Protein AF-A0A7C4AME1-F1 (afdb_monomer)

pLDDT: mean 91.24, std 6.3, range [70.88, 98.5]

Mean predicted aligned error: 5.04 Å

Secondary structure (DSSP, 8-state):
-EE-----TT-TTSSS-TTTT-S-HHHHHHHHHHHHHHHHHHHH--PPPPGGGG--S-HHHHHHHTT--HHHHHHHSPPEEE-TTT-----HHHHT-TT--EEESSSEEE-TT-----HHHHH-TT--EEE--HHHHHHHHHHHHHH------EE--

Solvent-accessible surface area (backbone atoms only — not comparable to full-atom values): 9706 Å² total; per-residue (Å²): 92,72,46,76,49,39,57,38,90,74,28,83,86,48,95,80,32,57,37,67,82,34,66,39,76,67,50,51,54,52,48,53,53,49,51,54,53,51,55,54,44,69,74,71,67,70,84,78,77,63,67,71,84,70,60,83,62,59,66,74,58,48,62,55,58,72,69,64,46,74,70,62,46,58,76,73,48,65,62,76,48,74,41,73,92,48,50,83,64,80,51,62,47,36,77,67,36,92,61,65,22,43,47,74,76,80,54,84,43,81,44,88,60,55,82,80,77,56,57,45,43,74,65,33,90,60,58,21,34,44,61,65,46,66,68,57,44,54,52,50,54,54,48,46,72,72,66,64,76,73,87,57,78,45,79,51,131

Structure (mmCIF, N/CA/C/O backbone):
data_AF-A0A7C4AME1-F1
#
_entry.id   AF-A0A7C4AME1-F1
#
loop_
_atom_site.group_PDB
_atom_site.id
_atom_site.type_symbol
_atom_site.label_atom_id
_atom_site.label_alt_id
_atom_site.label_comp_id
_atom_site.label_asym_id
_atom_site.label_entity_id
_atom_site.label_seq_id
_atom_site.pdbx_PDB_ins_code
_atom_site.Cartn_x
_atom_site.Cartn_y
_atom_site.Cartn_z
_atom_site.occupancy
_atom_site.B_iso_or_equiv
_atom_site.auth_seq_id
_atom_site.auth_comp_id
_atom_site.auth_asym_id
_atom_site.auth_atom_id
_atom_site.pdbx_PDB_model_num
ATOM 1 N N . ALA A 1 1 ? -13.906 -2.203 18.133 1.00 76.88 1 ALA A N 1
ATOM 2 C CA . ALA A 1 1 ? -13.071 -1.682 17.027 1.00 76.88 1 ALA A CA 1
ATOM 3 C C . ALA A 1 1 ? -11.990 -0.755 17.580 1.00 76.88 1 ALA A C 1
ATOM 5 O O . ALA A 1 1 ? -12.107 -0.328 18.723 1.00 76.88 1 ALA A O 1
ATOM 6 N N . ALA A 1 2 ? -10.956 -0.438 16.804 1.00 83.69 2 ALA A N 1
ATOM 7 C CA . ALA A 1 2 ? -9.958 0.568 17.165 1.00 83.69 2 ALA A CA 1
ATOM 8 C C . ALA A 1 2 ? -9.506 1.330 15.912 1.00 83.69 2 ALA A C 1
ATOM 10 O O . ALA A 1 2 ? -9.454 0.737 14.837 1.00 83.69 2 ALA A O 1
ATOM 11 N N . ALA A 1 3 ? -9.174 2.611 16.058 1.00 84.50 3 ALA A N 1
ATOM 12 C CA . ALA A 1 3 ? -8.511 3.417 15.038 1.00 84.50 3 ALA A CA 1
ATOM 13 C C . ALA A 1 3 ? -7.083 3.707 15.507 1.00 84.50 3 ALA A C 1
ATOM 15 O O . ALA A 1 3 ? -6.905 4.370 16.529 1.00 84.50 3 ALA A O 1
ATOM 16 N N . LEU A 1 4 ? -6.094 3.171 14.784 1.00 86.44 4 LEU A N 1
ATOM 17 C CA . LEU A 1 4 ? -4.666 3.306 15.076 1.00 86.44 4 LEU A CA 1
ATOM 18 C C . LEU A 1 4 ? -4.012 4.194 14.005 1.00 86.44 4 LEU A C 1
ATOM 20 O O . LEU A 1 4 ? -4.048 3.822 12.830 1.00 86.44 4 LEU A O 1
ATOM 24 N N . PRO A 1 5 ? -3.425 5.344 14.374 1.00 88.00 5 PRO A N 1
ATOM 25 C CA . PRO A 1 5 ? -2.683 6.168 13.430 1.00 88.00 5 PRO A CA 1
ATOM 26 C C . PRO A 1 5 ? -1.403 5.460 12.971 1.00 88.00 5 PRO A C 1
ATOM 28 O O . PRO A 1 5 ? -0.682 4.857 13.765 1.00 88.00 5 PRO A O 1
ATOM 31 N N . ALA A 1 6 ? -1.128 5.551 11.674 1.00 91.50 6 ALA A N 1
ATOM 32 C CA . ALA A 1 6 ? 0.056 5.001 11.027 1.00 91.50 6 ALA A CA 1
ATOM 33 C C . ALA A 1 6 ? 0.368 5.794 9.754 1.00 91.50 6 ALA A C 1
ATOM 35 O O . ALA A 1 6 ? -0.488 6.535 9.258 1.00 91.50 6 ALA A O 1
ATOM 36 N N . VAL A 1 7 ? 1.568 5.595 9.202 1.00 93.44 7 VAL A N 1
ATOM 37 C CA . VAL A 1 7 ? 1.956 6.168 7.908 1.00 93.44 7 VAL A CA 1
ATOM 38 C C . VAL A 1 7 ? 0.922 5.826 6.832 1.00 93.44 7 VAL A C 1
ATOM 40 O O . VAL A 1 7 ? 0.648 4.653 6.561 1.00 93.44 7 VAL A O 1
ATOM 43 N N . HIS A 1 8 ? 0.360 6.855 6.194 1.00 93.00 8 HIS A N 1
ATOM 44 C CA . HIS A 1 8 ? -0.664 6.678 5.169 1.00 93.00 8 HIS A CA 1
ATOM 45 C C . HIS A 1 8 ? -0.143 5.812 4.009 1.00 93.00 8 HIS A C 1
ATOM 47 O O . HIS A 1 8 ? 0.937 6.040 3.457 1.00 93.00 8 HIS A O 1
ATOM 53 N N . SER A 1 9 ? -0.945 4.832 3.585 1.00 91.25 9 SER A N 1
ATOM 54 C CA . SER A 1 9 ? -0.544 3.793 2.625 1.00 91.25 9 SER A CA 1
ATOM 55 C C . SER A 1 9 ? -0.193 4.304 1.225 1.00 91.25 9 SER A C 1
ATOM 57 O O . SER A 1 9 ? 0.369 3.543 0.446 1.00 91.25 9 SER A O 1
ATOM 59 N N . LEU A 1 10 ? -0.480 5.569 0.913 1.00 93.81 10 LEU A N 1
ATOM 60 C CA . LEU A 1 10 ? -0.138 6.246 -0.349 1.00 93.81 10 LEU A CA 1
ATOM 61 C C . LEU A 1 10 ? 0.899 7.370 -0.203 1.00 93.81 10 LEU A C 1
ATOM 63 O O . LEU A 1 10 ? 1.211 8.019 -1.189 1.00 93.81 10 LEU A O 1
ATOM 67 N N . LEU A 1 11 ? 1.422 7.606 1.005 1.00 95.00 11 LEU A N 1
ATOM 68 C CA . LEU A 1 11 ? 2.384 8.683 1.274 1.00 95.00 11 LEU A CA 1
ATOM 69 C C . LEU A 1 11 ? 3.752 8.168 1.725 1.00 95.00 11 LEU A C 1
ATOM 71 O O . LEU A 1 11 ? 4.584 8.953 2.136 1.00 95.00 11 LEU A O 1
ATOM 75 N N . TRP A 1 12 ? 4.027 6.866 1.653 1.00 92.81 12 TRP A N 1
ATOM 76 C CA . TRP A 1 12 ? 5.276 6.298 2.185 1.00 92.81 12 TRP A CA 1
ATOM 77 C C . TRP A 1 12 ? 6.560 6.791 1.495 1.00 92.81 12 TRP A C 1
ATOM 79 O O . TRP A 1 12 ? 7.643 6.514 1.997 1.00 92.81 12 TRP A O 1
ATOM 89 N N . GLN A 1 13 ? 6.442 7.450 0.339 1.00 92.50 13 GLN A N 1
ATOM 90 C CA . GLN A 1 13 ? 7.552 8.082 -0.387 1.00 92.50 13 GLN A CA 1
ATOM 91 C C . GLN A 1 13 ? 7.584 9.607 -0.209 1.00 92.50 13 GLN A C 1
ATOM 93 O O . GLN A 1 13 ? 8.496 10.249 -0.719 1.00 92.50 13 GLN A O 1
ATOM 98 N N . ALA A 1 14 ? 6.589 10.187 0.467 1.00 95.12 14 ALA A N 1
ATOM 99 C CA . ALA A 1 14 ? 6.534 11.618 0.723 1.00 95.12 14 ALA A CA 1
ATOM 100 C C . ALA A 1 14 ? 7.577 12.004 1.779 1.00 95.12 14 ALA A C 1
ATOM 102 O O . ALA A 1 14 ? 7.824 11.242 2.711 1.00 95.12 14 ALA A O 1
ATOM 103 N N . GLU A 1 15 ? 8.129 13.212 1.667 1.00 94.44 15 GLU A N 1
ATOM 104 C CA . GLU A 1 15 ? 9.08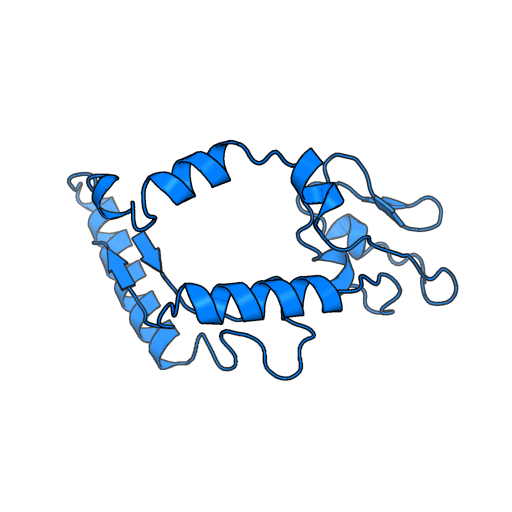5 13.763 2.640 1.00 94.44 15 GLU A CA 1
ATOM 105 C C . GLU A 1 15 ? 8.465 13.904 4.041 1.00 94.44 15 GLU A C 1
ATOM 107 O O . GLU A 1 15 ? 9.101 13.592 5.041 1.00 94.44 15 GLU A O 1
ATOM 112 N N . HIS A 1 16 ? 7.193 14.314 4.100 1.00 94.06 16 HIS A N 1
ATOM 113 C CA . HIS A 1 16 ? 6.420 14.465 5.336 1.00 94.06 16 HIS A CA 1
ATOM 114 C C . HIS A 1 16 ? 5.091 13.709 5.224 1.00 94.06 16 HIS A C 1
ATOM 116 O O . HIS A 1 16 ? 4.064 14.306 4.851 1.00 94.06 16 HIS A O 1
ATOM 122 N N . PRO A 1 17 ? 5.091 12.386 5.462 1.00 95.00 17 PRO A N 1
ATOM 123 C CA . PRO A 1 17 ? 3.897 11.570 5.348 1.00 95.00 17 PRO A CA 1
ATOM 124 C C . PRO A 1 17 ? 2.944 11.775 6.528 1.00 95.00 17 PRO A C 1
ATOM 126 O O . PRO A 1 17 ? 3.348 11.976 7.671 1.00 95.00 17 PRO A O 1
ATOM 129 N N . PHE A 1 18 ? 1.640 11.641 6.285 1.00 93.94 18 PHE A N 1
ATOM 130 C CA . PHE A 1 18 ? 0.678 11.592 7.389 1.00 93.94 18 PHE A CA 1
ATOM 131 C C . PHE A 1 18 ? 0.918 10.361 8.250 1.00 93.94 18 PHE A C 1
ATOM 133 O O . PHE A 1 18 ? 1.038 9.264 7.709 1.00 93.94 18 PHE A O 1
ATOM 140 N N . GLY A 1 19 ? 0.937 10.552 9.569 1.00 91.69 19 GLY A N 1
ATOM 141 C CA . GLY A 1 19 ? 1.238 9.490 10.526 1.00 91.69 19 GLY A CA 1
ATOM 142 C C . GLY A 1 19 ? 2.732 9.199 10.683 1.00 91.69 19 GLY A C 1
ATOM 143 O O . GLY A 1 19 ? 3.070 8.152 11.225 1.00 91.69 19 GLY A O 1
ATOM 144 N N . GLU A 1 20 ? 3.621 10.086 10.221 1.00 93.31 20 GLU A N 1
ATOM 145 C CA . GLU A 1 20 ? 5.058 9.998 10.497 1.00 93.31 20 GLU A CA 1
ATOM 146 C C . GLU A 1 20 ? 5.336 9.822 11.999 1.00 93.31 20 GLU A C 1
ATOM 148 O O . GLU A 1 20 ? 4.705 10.456 12.846 1.00 93.31 20 GLU A O 1
ATOM 153 N N . GLY A 1 21 ? 6.251 8.907 12.330 1.00 92.06 21 GLY A N 1
ATOM 154 C CA . GLY A 1 21 ? 6.581 8.555 13.713 1.00 92.06 21 GLY A CA 1
ATOM 155 C C . GLY A 1 21 ? 5.514 7.732 14.446 1.00 92.06 21 GLY A C 1
ATOM 156 O O . GLY A 1 21 ? 5.726 7.392 15.606 1.00 92.06 21 GLY A O 1
ATOM 157 N N . ARG A 1 22 ? 4.390 7.390 13.797 1.00 92.31 22 ARG A N 1
ATOM 158 C CA . ARG A 1 22 ? 3.296 6.591 14.368 1.00 92.31 22 ARG A CA 1
ATOM 159 C C . ARG A 1 22 ? 3.140 5.256 13.603 1.00 92.31 22 ARG A C 1
ATOM 161 O O . ARG A 1 22 ? 3.303 5.232 12.380 1.00 92.31 22 ARG A O 1
ATOM 168 N N . PRO A 1 23 ? 2.779 4.144 14.266 1.00 93.00 23 PRO A N 1
ATOM 169 C CA . PRO A 1 23 ? 2.565 4.035 15.705 1.00 93.00 23 PRO A CA 1
ATOM 170 C C . PRO A 1 23 ? 3.881 4.156 16.488 1.00 93.00 23 PRO A C 1
ATOM 172 O O . PRO A 1 23 ? 4.892 3.567 16.106 1.00 93.00 23 PRO A O 1
ATOM 175 N N . ASP A 1 24 ? 3.855 4.912 17.583 1.00 92.62 24 ASP A N 1
ATOM 176 C CA . ASP A 1 24 ? 4.969 5.024 18.525 1.00 92.62 24 ASP A CA 1
ATOM 177 C C . ASP A 1 24 ? 4.858 3.982 19.660 1.00 92.62 24 ASP A C 1
ATOM 179 O O . ASP A 1 24 ? 3.958 3.136 19.693 1.00 92.62 24 ASP A O 1
ATOM 183 N N . SER A 1 25 ? 5.788 4.010 20.618 1.00 94.06 25 SER A N 1
ATOM 184 C CA . SER A 1 25 ? 5.778 3.075 21.751 1.00 94.06 25 SER A CA 1
ATOM 185 C C . SER A 1 25 ? 4.529 3.202 22.633 1.00 94.06 25 SER A C 1
ATOM 187 O O . SER A 1 25 ? 4.047 2.197 23.161 1.00 94.06 25 SER A O 1
ATOM 189 N N . ASN A 1 26 ? 3.976 4.408 22.770 1.00 92.25 26 ASN A N 1
ATOM 190 C CA . ASN A 1 26 ? 2.759 4.657 23.530 1.00 92.25 26 ASN A CA 1
ATOM 191 C C . ASN A 1 26 ? 1.524 4.129 22.785 1.00 92.25 26 ASN A C 1
ATOM 193 O O . ASN A 1 26 ? 0.640 3.534 23.406 1.00 92.25 26 ASN A O 1
ATOM 197 N N . ASP A 1 27 ? 1.480 4.264 21.459 1.00 92.69 27 ASP A N 1
ATOM 198 C CA . ASP A 1 27 ? 0.405 3.692 20.654 1.00 92.69 27 ASP A CA 1
ATOM 199 C C . ASP A 1 27 ? 0.352 2.176 20.765 1.00 92.69 27 ASP A C 1
ATOM 201 O O . ASP A 1 27 ? -0.715 1.590 20.968 1.00 92.69 27 ASP A O 1
ATOM 205 N N . LEU A 1 28 ? 1.520 1.541 20.659 1.00 92.88 28 LEU A N 1
ATOM 206 C CA . LEU A 1 28 ? 1.649 0.095 20.756 1.00 92.88 28 LEU A CA 1
ATOM 207 C C . LEU A 1 28 ? 1.230 -0.406 22.144 1.00 92.88 28 LEU A C 1
ATOM 209 O O . LEU A 1 28 ? 0.501 -1.394 22.231 1.00 92.88 28 LEU A O 1
ATOM 213 N N . ALA A 1 29 ? 1.609 0.291 23.219 1.00 93.38 29 ALA A N 1
ATOM 214 C CA . ALA A 1 29 ? 1.204 -0.062 24.582 1.00 93.38 29 ALA A CA 1
ATOM 215 C C . ALA A 1 29 ? -0.323 0.029 24.782 1.00 93.38 29 ALA A C 1
ATOM 217 O O . ALA A 1 29 ? -0.956 -0.877 25.345 1.00 93.38 29 AL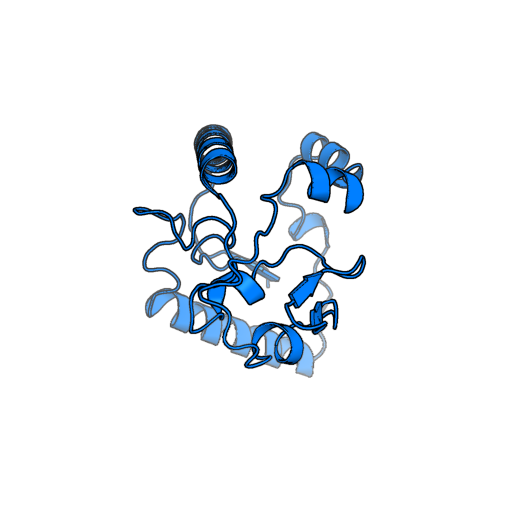A A O 1
ATOM 218 N N . GLN A 1 30 ? -0.948 1.096 24.276 1.00 92.25 30 GLN A N 1
ATOM 219 C CA . GLN A 1 30 ? -2.404 1.248 24.322 1.00 92.25 30 GLN A CA 1
ATOM 220 C C . GLN A 1 30 ? -3.112 0.183 23.475 1.00 92.25 30 GLN A C 1
ATOM 222 O O . GLN A 1 30 ? -4.104 -0.407 23.913 1.00 92.25 30 GLN A O 1
ATOM 227 N N . PHE A 1 31 ? -2.579 -0.124 22.292 1.00 93.00 31 PHE A N 1
ATOM 228 C CA . PHE A 1 31 ? -3.131 -1.147 21.412 1.00 93.00 31 PHE A CA 1
ATOM 229 C C . PHE A 1 31 ? -3.036 -2.554 22.019 1.00 93.00 31 PHE A C 1
ATOM 231 O O . PHE A 1 31 ? -4.013 -3.302 21.983 1.00 93.00 31 PHE A O 1
ATOM 238 N N . GLN A 1 32 ? -1.921 -2.901 22.669 1.00 93.25 32 GLN A N 1
ATOM 239 C CA . GLN A 1 32 ? -1.774 -4.160 23.415 1.00 93.25 32 GLN A CA 1
ATOM 240 C C . GLN A 1 32 ? -2.800 -4.283 24.549 1.00 93.25 32 GLN A C 1
ATOM 242 O O . GLN A 1 32 ? -3.414 -5.341 24.736 1.00 93.25 32 GLN A O 1
ATOM 247 N N . THR A 1 33 ? -3.042 -3.187 25.273 1.00 92.62 33 THR A N 1
ATOM 248 C CA . THR A 1 33 ? -4.079 -3.134 26.312 1.00 92.62 33 THR A CA 1
ATOM 249 C C . THR A 1 33 ? -5.465 -3.385 25.716 1.00 92.62 33 THR A C 1
ATOM 251 O O . THR A 1 33 ? -6.248 -4.170 26.260 1.00 92.62 33 THR A O 1
ATOM 254 N N . PHE A 1 34 ? -5.771 -2.757 24.578 1.00 91.94 34 PHE A N 1
ATOM 255 C CA . PHE A 1 34 ? -7.026 -2.967 23.860 1.00 91.94 34 PHE A CA 1
ATOM 256 C C . PHE A 1 34 ? -7.191 -4.420 23.390 1.00 91.94 34 PHE A C 1
ATOM 258 O O . PHE A 1 34 ? -8.232 -5.017 23.663 1.00 91.94 34 PHE A O 1
ATOM 265 N N . ILE A 1 35 ? -6.172 -5.013 22.755 1.00 92.56 35 ILE A N 1
ATOM 266 C CA . ILE A 1 35 ? -6.196 -6.413 22.297 1.00 92.56 35 ILE A CA 1
ATOM 267 C C . ILE A 1 35 ? -6.472 -7.356 23.468 1.00 92.56 35 ILE A C 1
ATOM 269 O O . ILE A 1 35 ? -7.327 -8.233 23.360 1.00 92.56 35 ILE A O 1
ATOM 273 N N . THR A 1 36 ? -5.797 -7.157 24.602 1.00 93.00 36 THR A N 1
ATOM 274 C CA . THR A 1 36 ? -5.983 -7.994 25.796 1.00 93.00 36 THR A CA 1
ATOM 275 C C . THR A 1 36 ? -7.424 -7.926 26.302 1.00 93.00 36 THR A C 1
ATOM 277 O O . THR A 1 36 ? -8.041 -8.957 26.578 1.00 93.00 36 THR A O 1
ATOM 280 N N . LYS A 1 37 ? -8.006 -6.720 26.366 1.00 89.81 37 LYS A N 1
ATOM 281 C CA . LYS A 1 37 ? -9.415 -6.535 26.741 1.00 89.81 37 LYS A CA 1
ATOM 282 C C . LYS A 1 37 ? -10.356 -7.202 25.738 1.00 89.81 37 LYS A C 1
ATOM 284 O O . LYS A 1 37 ? -11.252 -7.934 26.153 1.00 89.81 37 LYS A O 1
ATOM 289 N N . ALA A 1 38 ? -10.147 -6.986 24.441 1.00 89.31 38 ALA A N 1
ATOM 290 C CA . ALA A 1 38 ? -10.965 -7.575 23.385 1.00 89.31 38 ALA A CA 1
ATOM 291 C C . ALA A 1 38 ? -10.926 -9.113 23.424 1.00 89.31 38 ALA A C 1
ATOM 293 O O . ALA A 1 38 ? -11.977 -9.748 23.395 1.00 89.31 38 ALA A O 1
ATOM 294 N N . ALA A 1 39 ? -9.743 -9.713 23.585 1.00 90.19 39 ALA A N 1
ATOM 295 C CA . ALA A 1 39 ? -9.570 -11.162 23.680 1.00 90.19 39 ALA A CA 1
ATOM 296 C C . ALA A 1 39 ? -10.275 -11.760 24.908 1.00 90.19 39 ALA A C 1
ATOM 298 O O . ALA A 1 39 ? -10.923 -12.801 24.801 1.00 90.19 39 ALA A O 1
ATOM 299 N N . THR A 1 40 ? -10.195 -11.095 26.065 1.00 90.06 40 THR A N 1
ATOM 300 C CA . THR A 1 40 ? -10.950 -11.499 27.260 1.00 90.06 40 THR A CA 1
ATOM 301 C C . THR A 1 40 ? -12.450 -11.426 27.004 1.00 90.06 40 THR A C 1
ATOM 303 O O . THR A 1 40 ? -13.163 -12.379 27.317 1.00 90.06 40 THR A O 1
ATOM 306 N N . LYS A 1 41 ? -12.929 -10.350 26.361 1.00 87.12 41 LYS A N 1
ATOM 307 C CA . LYS A 1 41 ? -14.350 -10.219 26.030 1.00 87.12 41 LYS A CA 1
ATOM 308 C C . LYS A 1 41 ? -14.839 -11.326 25.092 1.00 87.12 41 LYS A C 1
ATOM 310 O O . LYS A 1 41 ? -15.883 -11.931 25.321 1.00 87.12 41 LYS A O 1
ATOM 315 N N . MET A 1 42 ? -14.066 -11.650 24.062 1.00 86.44 42 MET A N 1
ATOM 316 C CA . MET A 1 42 ? -14.431 -12.716 23.127 1.00 86.44 42 MET A CA 1
ATOM 317 C C . MET A 1 42 ? -14.604 -14.081 23.812 1.00 86.44 42 MET A C 1
ATOM 319 O O . MET A 1 42 ? -15.420 -14.876 23.361 1.00 86.44 42 MET A O 1
ATOM 323 N N . LYS A 1 43 ? -1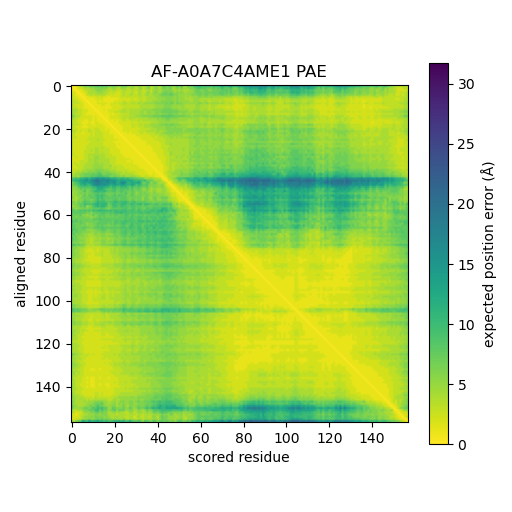3.884 -14.347 24.911 1.00 89.38 43 LYS A N 1
ATOM 324 C CA . LYS A 1 43 ? -13.961 -15.624 25.640 1.00 89.38 43 LYS A CA 1
ATOM 325 C C . LYS A 1 43 ? -15.179 -15.752 26.554 1.00 89.38 43 LYS A C 1
ATOM 327 O O . LYS A 1 43 ? -15.663 -16.863 26.730 1.00 89.38 43 LYS A O 1
ATOM 332 N N . SER A 1 44 ? -15.658 -14.664 27.156 1.00 86.00 44 SER A N 1
ATOM 333 C CA . SER A 1 44 ? -16.734 -14.730 28.161 1.00 86.00 44 SER A CA 1
ATOM 334 C C . SER A 1 44 ? -18.134 -14.411 27.633 1.00 86.00 44 SER A C 1
ATOM 336 O O . SER A 1 44 ? -19.074 -14.397 28.419 1.00 86.00 44 SER A O 1
ATOM 338 N N . GLY A 1 45 ? -18.287 -14.217 26.317 1.00 78.56 45 GLY A N 1
ATOM 339 C CA . GLY A 1 45 ? -19.571 -13.899 25.691 1.00 78.56 45 GLY A CA 1
ATOM 340 C C . GLY A 1 45 ? -20.001 -12.462 25.992 1.00 78.56 45 GLY A C 1
ATOM 341 O O . GLY A 1 45 ? -20.192 -12.074 27.139 1.00 78.56 45 GLY A O 1
ATOM 342 N N . HIS A 1 46 ? -20.130 -11.641 24.955 1.00 78.19 46 HIS A N 1
ATOM 343 C CA . HIS A 1 46 ? -20.455 -10.222 25.094 1.00 78.19 46 HIS A CA 1
ATOM 344 C C . HIS A 1 46 ? -21.510 -9.801 24.084 1.00 78.19 46 HIS A C 1
ATOM 346 O O . HIS A 1 46 ? -21.605 -10.372 22.997 1.00 78.19 46 HIS A O 1
ATOM 352 N N . ALA A 1 47 ? -22.275 -8.768 24.441 1.00 80.31 47 ALA A N 1
ATOM 353 C CA . ALA A 1 47 ? -23.158 -8.102 23.498 1.00 80.31 47 ALA A CA 1
ATOM 354 C C . ALA A 1 47 ? -22.342 -7.538 22.325 1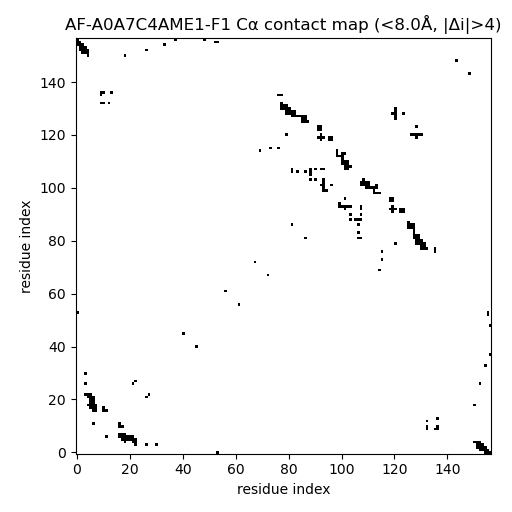.00 80.31 47 ALA A C 1
ATOM 356 O O . ALA A 1 47 ? -21.263 -6.970 22.519 1.00 80.31 47 ALA A O 1
ATOM 357 N N . ALA A 1 48 ? -22.859 -7.711 21.110 1.00 80.88 48 ALA A N 1
ATOM 358 C CA . ALA A 1 48 ? -22.283 -7.097 19.925 1.00 80.88 48 ALA A CA 1
ATOM 359 C C . ALA A 1 48 ? -22.335 -5.564 20.040 1.00 80.88 48 ALA A C 1
ATOM 361 O O . ALA A 1 48 ? -23.267 -5.007 20.621 1.00 80.88 48 ALA A O 1
ATOM 362 N N . LEU A 1 49 ? -21.341 -4.885 19.463 1.00 80.31 49 LEU A N 1
ATOM 363 C CA . LEU A 1 49 ? -21.391 -3.433 19.297 1.00 80.31 49 LEU A CA 1
ATOM 364 C C . LEU A 1 49 ? -22.492 -3.078 18.292 1.00 80.31 49 LEU A C 1
ATOM 366 O O . LEU A 1 49 ? -22.593 -3.715 17.242 1.00 80.31 49 LEU A O 1
ATOM 370 N N . ASP A 1 50 ? -23.271 -2.035 18.584 1.00 85.06 50 ASP A N 1
ATOM 371 C CA . ASP A 1 50 ? -24.112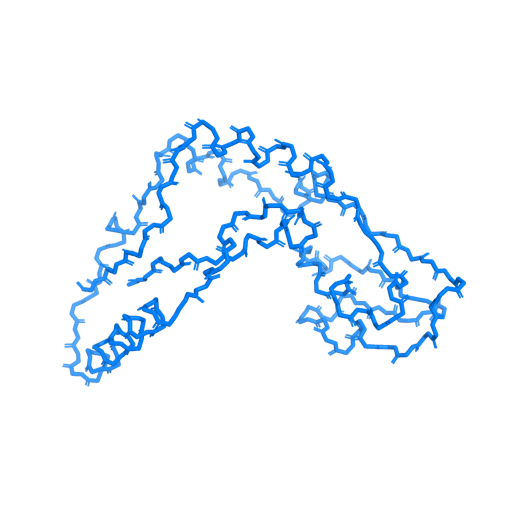 -1.409 17.562 1.00 85.06 50 ASP A CA 1
ATOM 372 C C . ASP A 1 50 ? -23.197 -0.862 16.458 1.00 85.06 50 ASP A C 1
ATOM 374 O O . ASP A 1 50 ? -22.296 -0.063 16.724 1.00 85.06 50 ASP A O 1
ATOM 378 N N . LEU A 1 51 ? -23.414 -1.293 15.213 1.00 83.38 51 LEU A N 1
ATOM 379 C CA . LEU A 1 51 ? -22.608 -0.864 14.069 1.00 83.38 51 LEU A CA 1
ATOM 380 C C . LEU A 1 51 ? -22.676 0.650 13.844 1.00 83.38 51 LEU A C 1
ATOM 382 O O . LEU A 1 51 ? -21.720 1.217 13.322 1.00 83.38 51 LEU A O 1
ATOM 386 N N . LYS A 1 52 ? -23.736 1.326 14.306 1.00 83.38 52 LYS A N 1
ATOM 387 C CA . LYS A 1 52 ? -23.816 2.795 14.285 1.00 83.38 52 LYS A CA 1
ATOM 388 C C . LYS A 1 52 ? -22.710 3.456 15.103 1.00 83.38 52 LYS A C 1
ATOM 390 O O . LYS A 1 52 ? -22.278 4.548 14.760 1.00 83.38 52 LYS A O 1
ATOM 395 N N . ALA A 1 53 ? -22.204 2.795 16.147 1.00 80.56 53 ALA A N 1
ATOM 396 C CA . ALA A 1 53 ? -21.072 3.298 16.926 1.00 80.56 53 ALA A CA 1
ATOM 397 C C . ALA A 1 53 ? -19.754 3.303 16.128 1.00 80.56 53 ALA A C 1
ATOM 399 O O . ALA A 1 53 ? -18.788 3.940 16.543 1.00 80.56 53 ALA A O 1
ATOM 400 N N . LEU A 1 54 ? -19.706 2.582 15.001 1.00 81.19 54 LEU A N 1
ATOM 401 C CA . LEU A 1 54 ? -18.570 2.534 14.082 1.00 81.19 54 LEU A CA 1
ATOM 402 C C . LEU A 1 54 ? -18.779 3.418 12.845 1.00 81.19 54 LEU A C 1
ATOM 404 O O . LEU A 1 54 ? -17.851 3.565 12.052 1.00 81.19 54 LEU A O 1
ATOM 408 N N . ASP A 1 55 ? -19.965 4.007 12.678 1.00 79.19 55 ASP A N 1
ATOM 409 C CA . ASP A 1 55 ? -20.289 4.880 11.553 1.00 79.19 55 ASP A CA 1
ATOM 410 C C . ASP A 1 55 ? -19.815 6.311 11.834 1.00 79.19 55 ASP A C 1
ATOM 412 O O . ASP A 1 55 ? -20.560 7.187 12.268 1.00 79.19 55 ASP A O 1
ATOM 416 N N . TYR A 1 56 ? -18.514 6.533 11.654 1.00 75.44 56 TYR A N 1
ATOM 417 C CA . TYR A 1 56 ? -17.889 7.839 11.868 1.00 75.44 56 TYR A CA 1
ATOM 418 C C . TYR A 1 56 ? -18.005 8.768 10.649 1.00 75.44 56 TYR A C 1
ATOM 420 O O . TYR A 1 56 ? -17.613 9.934 10.729 1.00 75.44 56 TYR A O 1
ATOM 428 N N . GLN A 1 57 ? -18.494 8.268 9.508 1.00 77.44 57 GLN A N 1
ATOM 429 C CA . GLN A 1 57 ? -18.523 9.018 8.259 1.00 77.44 57 GLN A CA 1
ATOM 430 C C . GLN A 1 57 ? -19.884 9.713 8.069 1.00 77.44 57 GLN A C 1
ATOM 432 O O . GLN A 1 57 ? -20.923 9.063 8.127 1.00 77.44 57 GLN A O 1
ATOM 437 N N . PRO A 1 58 ? -19.924 11.023 7.759 1.00 82.25 58 PRO A N 1
ATOM 438 C CA . PRO A 1 58 ? -21.166 11.695 7.385 1.00 82.25 58 PRO A CA 1
ATOM 439 C C . PRO A 1 58 ? -21.910 10.968 6.251 1.00 82.25 58 PRO A C 1
ATOM 441 O O . PRO A 1 58 ? -21.311 10.644 5.223 1.00 82.25 58 PRO A O 1
ATOM 444 N N . GLN A 1 59 ? -23.229 10.778 6.392 1.00 82.25 59 GLN A N 1
ATOM 445 C CA . GLN A 1 59 ? -24.050 9.959 5.480 1.00 82.25 59 GLN A CA 1
ATOM 446 C C . GLN A 1 59 ? -23.898 10.339 3.994 1.00 82.25 59 GLN A C 1
ATOM 448 O O . GLN A 1 59 ? -23.851 9.465 3.129 1.00 82.25 59 GLN A O 1
ATOM 453 N N . HIS A 1 60 ? -23.770 11.633 3.685 1.00 82.56 60 HIS A N 1
ATOM 454 C CA . HIS A 1 60 ? -23.583 12.111 2.309 1.00 82.56 60 HIS A CA 1
ATOM 455 C C . HIS A 1 60 ? -22.238 11.665 1.697 1.00 82.56 60 HIS A C 1
ATOM 457 O O . HIS A 1 60 ? -22.160 11.357 0.505 1.00 82.56 60 HIS A O 1
ATOM 463 N N . LEU A 1 61 ? -21.178 11.570 2.508 1.00 82.12 61 LEU A N 1
ATOM 464 C CA . LEU A 1 61 ? -19.883 11.041 2.073 1.00 82.12 61 LEU A CA 1
ATOM 465 C C . LEU A 1 61 ? -19.948 9.522 1.925 1.00 82.12 61 LEU A C 1
ATOM 467 O O . LEU A 1 61 ? -19.441 8.996 0.937 1.00 82.12 61 LEU A O 1
ATOM 471 N N . ALA A 1 62 ? -20.631 8.832 2.843 1.00 83.31 62 ALA A N 1
ATOM 472 C CA . ALA A 1 62 ? -20.814 7.383 2.775 1.00 83.31 62 ALA A CA 1
ATOM 473 C C . ALA A 1 62 ? -21.524 6.961 1.476 1.00 83.31 62 ALA A C 1
ATOM 475 O O . ALA A 1 62 ? -21.039 6.091 0.756 1.00 83.31 62 ALA A O 1
ATOM 476 N N . GLN A 1 63 ? -22.613 7.643 1.103 1.00 86.19 63 GLN A N 1
ATOM 477 C CA . GLN A 1 63 ? -23.333 7.402 -0.157 1.00 86.19 63 GLN A CA 1
ATOM 478 C C . GLN A 1 63 ? -22.473 7.655 -1.402 1.00 86.19 63 GLN A C 1
ATOM 480 O O . GLN A 1 63 ? -22.650 6.994 -2.426 1.00 86.19 63 GLN A O 1
ATOM 485 N N . THR A 1 64 ? -21.551 8.617 -1.332 1.00 85.25 64 THR A N 1
ATOM 486 C CA . THR A 1 64 ? -20.616 8.902 -2.427 1.00 85.25 64 THR A CA 1
ATOM 487 C C . THR A 1 64 ? -19.588 7.780 -2.555 1.00 85.25 64 THR A C 1
ATOM 489 O O . THR A 1 64 ? -19.377 7.262 -3.649 1.00 85.25 64 THR A O 1
ATOM 492 N N . MET A 1 65 ? -19.005 7.346 -1.434 1.00 84.62 65 MET A N 1
ATOM 493 C CA . MET A 1 65 ? -18.017 6.265 -1.404 1.00 84.62 65 MET A CA 1
ATOM 494 C C . MET A 1 65 ? -18.609 4.917 -1.834 1.00 84.62 65 MET A C 1
ATOM 496 O O . MET A 1 65 ? -17.939 4.163 -2.531 1.00 84.62 65 MET A O 1
ATOM 500 N N . GLN A 1 66 ? -19.872 4.636 -1.500 1.00 86.88 66 GLN A N 1
ATOM 501 C CA . GLN A 1 66 ? -20.572 3.406 -1.902 1.00 86.88 66 GLN A CA 1
ATOM 502 C C . GLN A 1 66 ? -20.725 3.245 -3.423 1.00 86.88 66 GLN A C 1
ATOM 504 O O . GLN A 1 66 ? -20.937 2.133 -3.899 1.00 86.88 66 GLN A O 1
ATOM 509 N N . LYS A 1 67 ? -20.618 4.333 -4.196 1.00 88.12 67 LYS A N 1
ATOM 510 C CA . LYS A 1 67 ? -20.707 4.303 -5.664 1.00 88.12 67 LYS A CA 1
ATOM 511 C C . LYS A 1 67 ? -19.362 4.044 -6.346 1.00 88.12 67 LYS A C 1
ATOM 513 O O . LYS A 1 67 ? -19.332 3.849 -7.559 1.00 88.12 67 LYS A O 1
ATOM 518 N N . LEU A 1 68 ? -18.252 4.074 -5.606 1.00 87.44 68 LEU A N 1
ATOM 519 C CA . LEU A 1 68 ? -16.923 3.863 -6.172 1.00 87.44 68 LEU A CA 1
ATOM 520 C C . LEU A 1 68 ? -16.672 2.376 -6.425 1.00 87.44 68 LEU A C 1
ATOM 522 O O . LEU A 1 68 ? -16.784 1.545 -5.527 1.00 87.44 68 LEU A O 1
ATOM 526 N N . THR A 1 69 ? -16.278 2.053 -7.654 1.00 88.88 69 THR A N 1
ATOM 527 C CA . THR A 1 69 ? -15.868 0.704 -8.057 1.00 88.88 69 THR A CA 1
ATOM 528 C C . THR A 1 69 ? -14.347 0.610 -8.148 1.00 88.88 69 THR A C 1
ATOM 530 O O . THR A 1 69 ? -13.658 1.619 -8.316 1.00 88.88 69 THR A O 1
ATOM 533 N N . LEU A 1 70 ? -13.802 -0.609 -8.090 1.00 82.12 70 LEU A N 1
ATOM 534 C CA . LEU A 1 70 ? -12.367 -0.822 -8.311 1.00 82.12 70 LEU A CA 1
ATOM 535 C C . LEU A 1 70 ? -11.912 -0.327 -9.692 1.00 82.12 70 LEU A C 1
ATOM 537 O O . LEU A 1 70 ? -10.803 0.186 -9.809 1.00 82.12 70 LEU A O 1
ATOM 541 N N . ASP A 1 71 ? -12.766 -0.418 -10.712 1.00 87.12 71 ASP A N 1
ATOM 542 C CA . ASP A 1 71 ? -12.457 0.088 -12.053 1.00 87.12 71 ASP A CA 1
ATOM 543 C C . ASP A 1 71 ? -12.386 1.614 -12.097 1.00 87.12 71 ASP A C 1
ATOM 545 O O . ASP A 1 71 ? -11.447 2.164 -12.670 1.00 87.12 71 ASP A O 1
ATOM 549 N N . ALA A 1 72 ? -13.305 2.310 -11.420 1.00 87.69 72 ALA A N 1
ATOM 550 C CA . ALA A 1 72 ? -13.216 3.761 -11.277 1.00 87.69 72 ALA A CA 1
ATOM 551 C C . ALA A 1 72 ? -11.930 4.162 -10.535 1.00 87.69 72 ALA A C 1
ATOM 553 O O . ALA A 1 72 ? -11.220 5.077 -10.947 1.00 87.69 72 ALA A O 1
ATOM 554 N N . VAL A 1 73 ? -11.586 3.435 -9.467 1.00 86.12 73 VAL A N 1
ATOM 555 C CA . VAL A 1 73 ? -10.376 3.680 -8.669 1.00 86.12 73 VAL A CA 1
ATOM 556 C C . VAL A 1 73 ? -9.091 3.417 -9.460 1.00 86.12 73 VAL A C 1
ATOM 558 O O . VAL A 1 73 ? -8.134 4.173 -9.310 1.00 86.12 73 VAL A O 1
ATOM 561 N N . ARG A 1 74 ? -9.064 2.423 -10.358 1.00 88.56 74 ARG A N 1
ATOM 562 C CA . ARG A 1 74 ? -7.926 2.174 -11.266 1.00 88.56 74 ARG A CA 1
ATOM 563 C C . ARG A 1 74 ? -7.593 3.363 -12.159 1.00 88.56 74 ARG A C 1
ATOM 565 O O . ARG A 1 74 ? -6.421 3.554 -12.463 1.00 88.56 74 ARG A O 1
ATOM 572 N N . GLY A 1 75 ? -8.593 4.150 -12.556 1.00 87.62 75 GLY A N 1
ATOM 573 C CA . GLY A 1 75 ? -8.383 5.381 -13.320 1.00 87.62 75 GLY A CA 1
ATOM 574 C C . GLY A 1 75 ? -7.859 6.553 -12.483 1.00 87.62 75 GLY A C 1
ATOM 575 O O . GLY A 1 75 ? -7.294 7.485 -13.041 1.00 87.62 75 GLY A O 1
ATOM 576 N N . MET A 1 76 ? -8.033 6.512 -11.158 1.00 89.19 76 MET A N 1
ATOM 577 C CA . MET A 1 76 ? -7.639 7.592 -10.241 1.00 89.19 76 MET A CA 1
ATOM 578 C C . MET A 1 76 ? -6.292 7.350 -9.551 1.00 89.19 76 MET A C 1
ATOM 580 O O . MET A 1 76 ? -5.640 8.300 -9.126 1.00 89.19 76 MET A O 1
ATOM 584 N N . LEU A 1 77 ? -5.906 6.087 -9.356 1.00 92.56 77 LEU A N 1
ATOM 585 C CA . LEU A 1 77 ? -4.684 5.732 -8.640 1.00 92.56 77 LEU A CA 1
ATOM 586 C C . LEU A 1 77 ? -3.466 5.641 -9.582 1.00 92.56 77 LEU A C 1
ATOM 588 O O . LEU A 1 77 ? -3.621 5.310 -10.760 1.00 92.56 77 LEU A O 1
ATOM 592 N N . PRO A 1 78 ? -2.242 5.870 -9.066 1.00 94.31 78 PRO A N 1
ATOM 593 C CA . PRO A 1 78 ? -1.016 5.844 -9.862 1.00 94.31 78 PRO A CA 1
ATOM 594 C C . PRO A 1 78 ? -0.819 4.569 -10.688 1.00 94.31 78 PRO A C 1
ATOM 596 O O . PRO A 1 78 ? -0.904 3.445 -10.179 1.00 94.31 78 PRO A O 1
ATOM 599 N N . GLN A 1 79 ? -0.492 4.727 -11.967 1.00 93.69 79 GLN A N 1
ATOM 600 C CA . GLN A 1 79 ? -0.126 3.592 -12.809 1.00 93.69 79 GLN A CA 1
ATOM 601 C C . GLN A 1 79 ? 1.258 3.068 -12.427 1.00 93.69 79 GLN 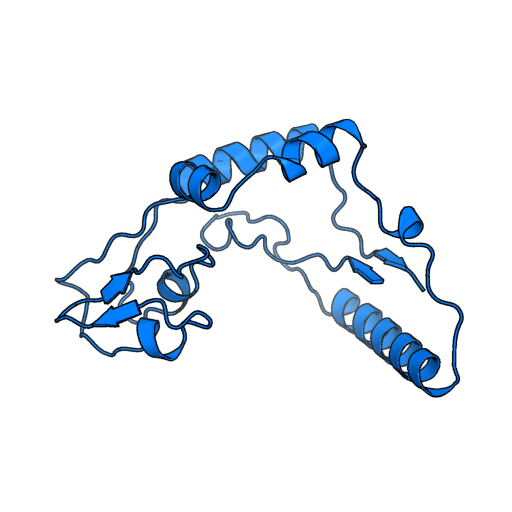A C 1
ATOM 603 O O . GLN A 1 79 ? 2.145 3.831 -12.049 1.00 93.69 79 GLN A O 1
ATOM 608 N N . LYS A 1 80 ? 1.429 1.745 -12.513 1.00 95.56 80 LYS A N 1
ATOM 609 C CA . LYS A 1 80 ? 2.726 1.103 -12.278 1.00 95.56 80 LYS A CA 1
ATOM 610 C C . LYS A 1 80 ? 3.491 1.014 -13.589 1.00 95.56 80 LYS A C 1
ATOM 612 O O . LYS A 1 80 ? 2.916 0.586 -14.587 1.00 95.56 80 LYS A O 1
ATOM 617 N N . ALA A 1 81 ? 4.775 1.334 -13.556 1.00 97.00 81 ALA A N 1
ATOM 618 C CA . ALA A 1 81 ? 5.707 1.112 -14.653 1.00 97.00 81 ALA A CA 1
ATOM 619 C C . ALA A 1 81 ? 6.797 0.125 -14.221 1.00 97.00 81 ALA A C 1
ATOM 621 O O . ALA A 1 81 ? 7.119 0.029 -13.036 1.00 97.00 81 ALA A O 1
ATOM 622 N N . VAL A 1 82 ? 7.338 -0.624 -15.182 1.00 98.25 82 VAL A N 1
ATOM 623 C CA . VAL A 1 82 ? 8.477 -1.522 -14.970 1.00 98.25 82 VAL A CA 1
ATOM 624 C C . VAL A 1 82 ? 9.653 -1.011 -15.787 1.00 98.25 82 VAL A C 1
ATOM 626 O O . VAL A 1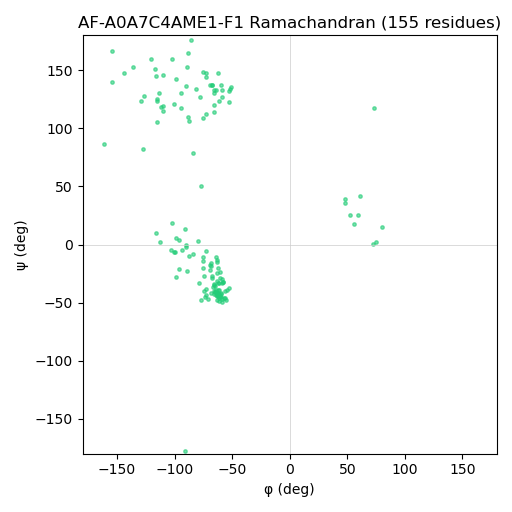 82 ? 9.544 -0.889 -17.006 1.00 98.25 82 VAL A O 1
ATOM 629 N N . ASP A 1 83 ? 10.773 -0.753 -15.124 1.00 98.12 83 ASP A N 1
ATOM 630 C CA . ASP A 1 83 ? 12.052 -0.495 -15.769 1.00 98.12 83 ASP A CA 1
ATOM 631 C C . ASP A 1 83 ? 12.785 -1.822 -16.008 1.00 98.12 83 ASP A C 1
ATOM 633 O O . ASP A 1 83 ? 13.300 -2.465 -15.087 1.00 98.12 83 ASP A O 1
ATOM 637 N N . ALA A 1 84 ? 12.812 -2.250 -17.269 1.00 97.25 84 ALA A N 1
ATOM 638 C CA . ALA A 1 84 ? 13.471 -3.481 -17.689 1.00 97.25 84 ALA A CA 1
ATOM 639 C C . ALA A 1 84 ? 14.992 -3.463 -17.457 1.00 97.25 84 ALA A C 1
ATOM 641 O O . ALA 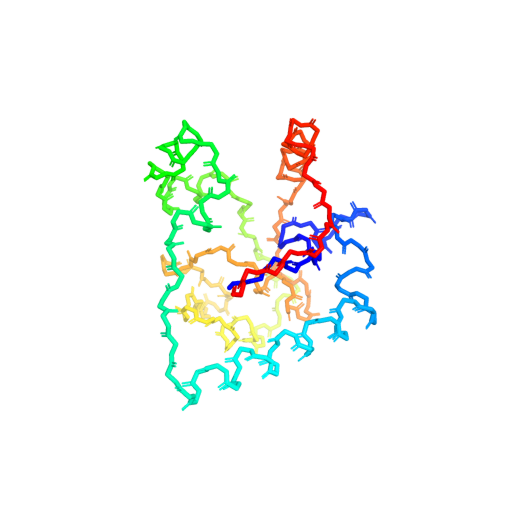A 1 84 ? 15.582 -4.530 -17.310 1.00 97.25 84 ALA A O 1
ATOM 642 N N . SER A 1 85 ? 15.624 -2.285 -17.406 1.00 97.94 85 SER A N 1
ATOM 643 C CA . SER A 1 85 ? 17.071 -2.166 -17.192 1.00 97.94 85 SER A CA 1
ATOM 644 C C . SER A 1 85 ? 17.482 -2.453 -15.746 1.00 97.94 85 SER A C 1
ATOM 646 O O . SER A 1 85 ? 18.584 -2.938 -15.507 1.00 97.94 85 SER A O 1
ATOM 648 N N . HIS A 1 86 ? 16.576 -2.220 -14.792 1.00 98.19 86 HIS A N 1
ATOM 649 C CA . HIS A 1 86 ? 16.781 -2.534 -13.378 1.00 98.19 86 HIS A CA 1
ATOM 650 C C . HIS A 1 86 ? 16.185 -3.893 -12.984 1.00 98.19 86 HIS A C 1
ATOM 652 O O . HIS A 1 86 ? 16.569 -4.479 -11.977 1.00 98.19 86 HIS A O 1
ATOM 658 N N . CYS A 1 87 ? 15.227 -4.434 -13.740 1.00 98.31 87 CYS A N 1
ATOM 659 C CA . CYS A 1 87 ? 14.551 -5.665 -13.341 1.00 98.31 87 CYS A CA 1
ATOM 660 C C . CYS A 1 87 ? 15.421 -6.917 -13.555 1.00 98.31 87 CYS A C 1
ATOM 662 O O . CYS A 1 87 ? 15.566 -7.416 -14.669 1.00 98.31 87 CYS A O 1
ATOM 664 N N . THR A 1 88 ? 15.881 -7.516 -12.456 1.00 98.06 88 THR A N 1
ATOM 665 C CA . THR A 1 88 ? 16.641 -8.782 -12.447 1.00 98.06 88 THR A CA 1
ATOM 666 C C . THR A 1 88 ? 15.775 -10.040 -12.577 1.00 98.06 88 THR A C 1
ATOM 668 O O . THR A 1 88 ? 16.289 -11.153 -12.505 1.00 98.06 88 THR A O 1
ATOM 671 N N . GLN A 1 89 ? 14.455 -9.893 -12.746 1.00 98.06 89 GLN A N 1
ATOM 672 C CA . GLN A 1 89 ? 13.490 -11.004 -12.832 1.00 98.06 89 GLN A CA 1
ATOM 673 C C . GLN A 1 89 ? 13.467 -11.908 -11.580 1.00 98.06 89 GLN A C 1
ATOM 675 O O . GLN A 1 89 ? 13.027 -13.052 -11.635 1.00 98.06 89 GLN A O 1
ATOM 680 N N . CYS A 1 90 ? 13.863 -11.380 -10.415 1.00 98.06 90 CYS A N 1
ATOM 681 C CA . CYS A 1 90 ? 13.952 -12.127 -9.153 1.00 98.06 90 CYS A CA 1
ATOM 682 C C . CYS A 1 90 ? 12.615 -12.683 -8.619 1.00 98.06 90 CYS A C 1
ATOM 684 O O . CYS A 1 90 ? 12.599 -13.510 -7.712 1.00 98.06 90 CYS A O 1
ATOM 686 N N . GLY A 1 91 ? 11.478 -12.204 -9.133 1.00 97.94 91 GLY A N 1
ATOM 687 C CA . GLY A 1 91 ? 10.147 -12.725 -8.807 1.00 97.94 91 GLY A CA 1
ATOM 688 C C . GLY A 1 91 ? 9.577 -12.350 -7.434 1.00 97.94 91 GLY A C 1
ATOM 689 O O . GLY A 1 91 ? 8.442 -12.724 -7.144 1.00 97.94 91 GLY A O 1
ATOM 690 N N . VAL A 1 92 ? 10.279 -11.546 -6.622 1.00 98.50 92 VAL A N 1
ATOM 691 C CA . VAL A 1 92 ? 9.804 -11.093 -5.293 1.00 98.50 92 VAL A CA 1
ATOM 692 C C . VAL A 1 92 ? 8.433 -10.410 -5.369 1.00 98.50 92 VAL A C 1
ATOM 694 O O . VAL A 1 92 ? 7.570 -10.625 -4.518 1.00 98.50 92 VAL A O 1
ATOM 697 N N . CYS A 1 93 ? 8.190 -9.603 -6.406 1.00 98.50 93 CYS A N 1
ATOM 698 C CA . CYS A 1 93 ? 6.895 -8.947 -6.592 1.00 98.50 93 CYS A CA 1
ATOM 699 C C . CYS A 1 93 ? 5.748 -9.952 -6.787 1.00 98.50 93 CYS A C 1
ATOM 701 O O . CYS A 1 93 ? 4.666 -9.743 -6.241 1.00 98.50 93 CYS A O 1
ATOM 703 N N . ALA A 1 94 ? 5.983 -11.045 -7.517 1.00 98.31 94 ALA A N 1
ATOM 704 C CA . ALA A 1 94 ? 4.981 -12.071 -7.770 1.00 98.31 94 ALA A CA 1
ATOM 705 C C . ALA A 1 94 ? 4.725 -12.933 -6.528 1.00 98.31 94 ALA A C 1
ATOM 707 O O . ALA A 1 94 ? 3.568 -13.131 -6.163 1.00 98.31 94 ALA A O 1
ATOM 708 N N . SER A 1 95 ? 5.781 -13.369 -5.830 1.00 98.12 95 SER A N 1
ATOM 709 C CA . SER A 1 95 ? 5.658 -14.233 -4.646 1.00 98.12 95 SER A CA 1
ATOM 710 C C . SER A 1 95 ? 5.005 -13.545 -3.444 1.00 98.12 95 SER A C 1
ATOM 712 O O . SER A 1 95 ? 4.352 -14.201 -2.638 1.00 98.12 95 SER A O 1
ATOM 714 N N . THR A 1 96 ? 5.148 -12.223 -3.328 1.00 97.75 96 THR A N 1
ATOM 715 C CA . THR A 1 96 ? 4.576 -11.435 -2.223 1.00 97.75 96 THR A CA 1
ATOM 716 C C . THR A 1 96 ? 3.201 -10.848 -2.536 1.00 97.75 96 THR A C 1
ATOM 718 O O . THR A 1 96 ? 2.591 -10.233 -1.662 1.00 97.75 96 THR A O 1
ATOM 721 N N . CYS A 1 97 ? 2.692 -11.002 -3.764 1.00 98.19 97 CYS A N 1
ATOM 722 C CA . CYS A 1 97 ? 1.400 -10.446 -4.148 1.00 98.19 97 CYS A CA 1
ATOM 723 C C . CYS A 1 97 ? 0.254 -11.245 -3.501 1.00 98.19 97 CYS A C 1
ATOM 725 O O . CYS A 1 97 ? -0.015 -12.367 -3.932 1.00 98.19 97 CYS A O 1
ATOM 727 N N . PRO A 1 98 ? -0.511 -10.672 -2.551 1.00 97.50 98 PRO A N 1
ATOM 728 C CA . PRO A 1 98 ? -1.570 -11.416 -1.863 1.00 97.50 98 PRO A CA 1
ATOM 729 C C . PRO A 1 98 ? -2.752 -11.773 -2.777 1.00 97.50 98 PRO A C 1
ATOM 731 O O . PRO A 1 98 ? -3.532 -12.661 -2.456 1.00 97.50 98 PRO A O 1
ATOM 734 N N . ALA A 1 99 ? -2.890 -11.090 -3.917 1.00 97.44 99 ALA A N 1
ATOM 735 C CA . ALA A 1 99 ? -3.920 -11.371 -4.915 1.00 97.44 99 ALA A CA 1
ATOM 736 C C . ALA A 1 99 ? -3.436 -12.273 -6.062 1.00 97.44 99 ALA A C 1
ATOM 738 O O . ALA A 1 99 ? -4.178 -12.443 -7.027 1.00 97.44 99 ALA A O 1
ATOM 739 N N . ALA A 1 100 ? -2.193 -12.776 -6.009 1.00 98.00 100 ALA A N 1
ATOM 740 C CA . ALA A 1 100 ? -1.566 -13.525 -7.104 1.00 98.00 100 ALA A CA 1
ATOM 741 C C . ALA A 1 100 ? -1.722 -12.825 -8.475 1.00 98.00 100 ALA A C 1
ATOM 743 O O . ALA A 1 100 ? -1.921 -13.452 -9.511 1.00 98.00 100 ALA A O 1
ATOM 744 N N . ALA A 1 101 ? -1.667 -11.490 -8.476 1.00 97.75 101 ALA A N 1
ATOM 745 C CA . ALA A 1 101 ? -2.030 -10.662 -9.623 1.00 97.75 101 ALA A CA 1
ATOM 746 C C . ALA A 1 101 ? -0.845 -10.342 -10.547 1.00 97.75 101 ALA A C 1
ATOM 748 O O . ALA A 1 101 ? -0.943 -9.417 -11.349 1.00 97.75 101 ALA A O 1
ATOM 749 N N . ILE A 1 102 ? 0.293 -11.024 -10.402 1.00 98.44 102 ILE A N 1
ATOM 750 C CA . ILE A 1 102 ? 1.520 -10.718 -11.143 1.00 98.44 102 ILE A CA 1
ATOM 751 C C . ILE A 1 102 ? 2.045 -11.998 -11.783 1.00 98.44 102 ILE A C 1
ATOM 753 O O . ILE A 1 102 ? 2.309 -12.974 -11.088 1.00 98.44 102 ILE A O 1
ATOM 757 N N . THR A 1 103 ? 2.207 -11.974 -13.104 1.00 97.94 103 THR A N 1
ATOM 758 C CA . THR A 1 103 ? 2.857 -13.037 -13.889 1.00 97.94 103 THR A CA 1
ATOM 759 C C . THR A 1 103 ? 4.196 -12.524 -14.417 1.00 97.94 103 THR A C 1
ATOM 761 O O . THR A 1 103 ? 4.307 -11.342 -14.724 1.00 97.94 103 THR A O 1
ATOM 764 N N . LEU A 1 104 ? 5.216 -13.378 -14.519 1.00 97.50 104 LEU A N 1
ATOM 765 C CA . LEU A 1 104 ? 6.526 -13.013 -15.078 1.00 97.50 104 LEU A CA 1
ATOM 766 C C . LEU A 1 104 ? 6.628 -13.504 -16.529 1.00 97.50 104 LEU A C 1
ATOM 768 O O . LEU A 1 104 ? 6.494 -14.702 -16.763 1.00 97.50 104 LEU A O 1
ATOM 772 N N . SER A 1 105 ? 6.844 -12.601 -17.495 1.00 92.62 105 SER A N 1
ATOM 773 C CA . SER A 1 105 ? 7.047 -12.972 -18.908 1.00 92.62 105 SER A CA 1
ATOM 774 C C . SER A 1 105 ? 7.715 -11.870 -19.763 1.00 92.62 105 SER A C 1
ATOM 776 O O . SER A 1 105 ? 7.016 -11.117 -20.442 1.00 92.62 105 SER A O 1
ATOM 778 N N . PRO A 1 106 ? 9.057 -11.775 -19.811 1.00 93.38 106 PRO A N 1
ATOM 779 C CA . PRO A 1 106 ? 9.984 -12.164 -18.744 1.00 93.38 106 PRO A CA 1
ATOM 780 C C . PRO A 1 106 ? 9.878 -11.214 -17.534 1.00 93.38 106 PRO A C 1
ATOM 782 O O . PRO A 1 106 ? 10.185 -11.588 -16.407 1.00 93.38 106 PRO A O 1
ATOM 785 N N . PHE A 1 107 ? 9.377 -9.997 -17.755 1.00 97.81 107 PHE A N 1
ATOM 786 C CA . PHE A 1 107 ? 9.158 -8.979 -16.731 1.00 97.81 107 PHE A CA 1
ATOM 787 C C . PHE A 1 107 ? 7.765 -9.095 -16.083 1.00 97.81 107 PHE A C 1
ATOM 789 O O . PHE A 1 107 ? 6.893 -9.782 -16.625 1.00 97.81 107 PHE A O 1
ATOM 796 N N . PRO A 1 108 ? 7.532 -8.439 -14.929 1.00 98.00 108 PRO A N 1
ATOM 797 C CA . PRO A 1 108 ? 6.230 -8.424 -14.268 1.00 98.00 108 PRO A CA 1
ATOM 798 C C . PRO A 1 108 ? 5.103 -7.855 -15.141 1.00 98.00 108 PRO A C 1
ATOM 800 O O . PRO A 1 108 ? 5.170 -6.722 -15.612 1.00 98.00 108 PRO A O 1
ATOM 803 N N . VAL A 1 109 ? 4.025 -8.625 -15.274 1.00 97.62 109 VAL A N 1
ATOM 804 C CA . VAL A 1 109 ? 2.759 -8.243 -15.905 1.00 97.62 109 VAL A CA 1
ATOM 805 C C . VAL A 1 109 ? 1.666 -8.250 -14.841 1.00 97.62 109 VAL A C 1
ATOM 807 O O . VAL A 1 109 ? 1.464 -9.256 -14.158 1.00 97.62 109 VAL A O 1
ATOM 810 N N . PHE A 1 110 ? 0.959 -7.128 -14.689 1.00 96.38 110 PHE A N 1
ATOM 811 C CA . PHE A 1 110 ? -0.065 -6.940 -13.659 1.00 96.38 110 PHE A CA 1
ATOM 812 C C . PHE A 1 110 ? -1.460 -7.278 -14.197 1.00 96.38 110 PHE A C 1
ATOM 814 O O . PHE A 1 110 ? -1.959 -6.620 -15.106 1.00 96.38 110 PHE A O 1
ATOM 821 N N . GLY A 1 111 ? -2.098 -8.289 -13.613 1.00 95.19 111 GLY A N 1
ATOM 822 C CA . GLY A 1 111 ? -3.431 -8.755 -13.980 1.00 95.19 111 GLY A CA 1
ATOM 823 C C . GLY A 1 111 ? -4.580 -8.004 -13.298 1.00 95.19 111 GLY A C 1
ATOM 824 O O . GLY A 1 111 ? -4.396 -7.166 -12.409 1.00 95.19 111 GLY A O 1
ATOM 825 N N . SER A 1 112 ? -5.803 -8.369 -13.683 1.00 93.56 112 SER A N 1
ATOM 826 C CA . SER A 1 112 ? -7.056 -7.748 -13.230 1.00 93.56 112 SER A CA 1
ATOM 827 C C . SER A 1 112 ? -7.402 -8.004 -11.761 1.00 93.56 112 SER A C 1
ATOM 829 O O . SER A 1 112 ? -8.172 -7.241 -11.184 1.00 93.56 112 SER A O 1
ATOM 831 N N . SER A 1 113 ? -6.809 -9.007 -11.112 1.00 95.06 113 SER A N 1
ATOM 832 C CA . SER A 1 113 ? -6.953 -9.218 -9.662 1.00 95.06 113 SER A CA 1
ATOM 833 C C . SER A 1 113 ? -6.178 -8.188 -8.827 1.00 95.06 113 SER A C 1
ATOM 835 O O . SER A 1 113 ? -6.286 -8.165 -7.602 1.00 95.06 113 SER A O 1
ATOM 837 N N . CYS A 1 114 ? -5.380 -7.314 -9.456 1.00 95.06 114 CYS A N 1
ATOM 838 C CA . CYS A 1 114 ? -4.660 -6.261 -8.752 1.00 95.06 114 CYS A CA 1
ATOM 839 C C . CYS A 1 114 ? -5.645 -5.250 -8.142 1.00 95.06 114 CYS A C 1
ATOM 841 O O . CYS A 1 114 ? -6.394 -4.574 -8.856 1.00 95.06 114 CYS A O 1
ATOM 843 N N . PHE A 1 115 ? -5.590 -5.113 -6.816 1.00 93.50 115 PHE A N 1
ATOM 844 C CA . PHE A 1 115 ? -6.368 -4.145 -6.035 1.00 93.50 115 PHE A CA 1
ATOM 845 C C . PHE A 1 115 ? -5.540 -2.922 -5.602 1.00 93.50 115 PHE A C 1
ATOM 847 O O . PHE A 1 115 ? -5.927 -2.199 -4.693 1.00 93.50 115 PHE A O 1
ATOM 854 N N . LEU A 1 116 ? -4.397 -2.685 -6.264 1.00 93.88 116 LEU A N 1
ATOM 855 C CA . LEU A 1 116 ? -3.602 -1.453 -6.139 1.00 93.88 116 LEU A CA 1
ATOM 856 C C . LEU A 1 116 ? -3.070 -1.176 -4.720 1.00 93.88 116 LEU A C 1
ATOM 858 O O . LEU A 1 116 ? -3.031 -0.039 -4.269 1.00 93.88 116 LEU A O 1
ATOM 862 N N . CYS A 1 117 ? -2.590 -2.208 -4.019 1.00 94.69 117 CYS A N 1
ATOM 863 C CA . CYS A 1 117 ? -1.920 -2.031 -2.721 1.00 94.69 117 CYS A CA 1
ATOM 864 C C . CYS A 1 117 ? -0.485 -1.489 -2.818 1.00 94.69 117 CYS A C 1
ATOM 866 O O . CYS A 1 117 ? 0.103 -1.123 -1.805 1.00 94.69 117 CYS A O 1
ATOM 868 N N . TYR A 1 118 ? 0.103 -1.505 -4.021 1.00 96.44 118 TYR A N 1
ATOM 869 C CA . TYR A 1 118 ? 1.479 -1.084 -4.313 1.00 96.44 118 TYR A CA 1
ATOM 870 C C . TYR A 1 118 ? 2.588 -1.784 -3.513 1.00 96.44 118 TYR A C 1
ATOM 872 O O . TYR A 1 118 ? 3.735 -1.346 -3.543 1.00 96.44 118 TYR A O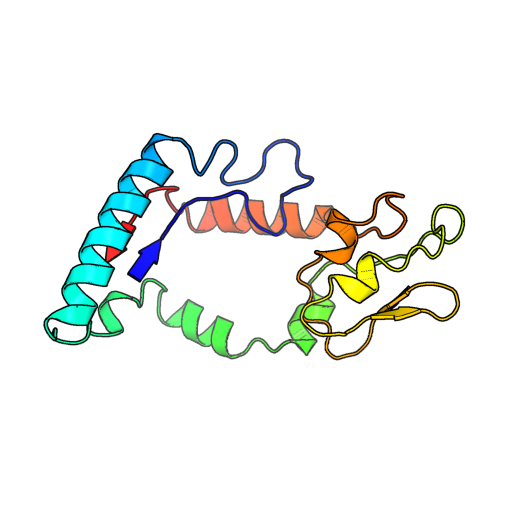 1
ATOM 880 N N . GLN A 1 119 ? 2.306 -2.932 -2.889 1.00 96.25 119 GLN A N 1
ATOM 881 C CA . GLN A 1 119 ? 3.336 -3.713 -2.197 1.00 96.25 119 GLN A CA 1
ATOM 882 C C . GLN A 1 119 ? 4.502 -4.078 -3.126 1.00 96.25 119 GLN A C 1
ATOM 884 O O . GLN A 1 119 ? 5.654 -3.959 -2.734 1.00 96.25 119 GLN A O 1
ATOM 889 N N . CYS A 1 120 ? 4.210 -4.434 -4.383 1.00 97.94 120 CYS A N 1
ATOM 890 C CA . CYS A 1 120 ? 5.225 -4.723 -5.402 1.00 97.94 120 CYS A CA 1
ATOM 891 C C . CYS A 1 120 ? 6.197 -3.558 -5.677 1.00 97.94 120 CYS A C 1
ATOM 893 O O . CYS A 1 120 ? 7.358 -3.820 -5.961 1.00 97.94 120 CYS A O 1
ATOM 895 N N . VAL A 1 121 ? 5.747 -2.303 -5.554 1.00 98.00 121 VAL A N 1
ATOM 896 C CA . VAL A 1 121 ? 6.596 -1.103 -5.684 1.00 98.00 121 VAL A CA 1
ATOM 897 C C . VAL A 1 121 ? 7.487 -0.969 -4.447 1.00 98.00 121 VAL A C 1
ATOM 899 O O . VAL A 1 121 ? 8.681 -0.730 -4.560 1.00 98.00 121 VAL A O 1
ATOM 902 N N . ARG A 1 122 ? 6.913 -1.183 -3.255 1.00 96.38 122 ARG A N 1
ATOM 903 C CA . ARG A 1 122 ? 7.602 -1.056 -1.958 1.00 96.38 122 ARG A CA 1
ATOM 904 C C . ARG A 1 122 ? 8.696 -2.099 -1.736 1.00 96.38 122 ARG A C 1
ATOM 906 O O . ARG A 1 122 ? 9.693 -1.795 -1.097 1.00 96.38 122 ARG A O 1
ATOM 913 N N . ILE A 1 123 ? 8.475 -3.328 -2.201 1.00 97.19 123 ILE A N 1
ATOM 914 C CA . ILE A 1 123 ? 9.324 -4.488 -1.887 1.00 97.19 123 ILE A CA 1
ATOM 915 C C . ILE A 1 123 ? 10.326 -4.826 -2.998 1.00 97.19 123 ILE A C 1
ATOM 917 O O . ILE A 1 123 ? 11.131 -5.733 -2.821 1.00 97.19 123 ILE A O 1
ATOM 921 N N . CYS A 1 124 ? 10.259 -4.168 -4.162 1.00 98.31 124 CYS A N 1
ATOM 922 C CA . CYS A 1 124 ? 11.171 -4.471 -5.262 1.00 98.31 124 CYS A CA 1
ATOM 923 C C . CYS A 1 124 ? 12.610 -4.099 -4.860 1.00 98.31 124 CYS A C 1
ATOM 925 O O . CYS A 1 124 ? 12.879 -2.908 -4.702 1.00 98.31 124 CYS A O 1
ATOM 927 N N . PRO A 1 125 ? 13.533 -5.072 -4.723 1.00 98.19 125 PRO A N 1
ATOM 928 C CA . PRO A 1 125 ? 14.891 -4.792 -4.251 1.00 98.19 125 PRO A CA 1
ATOM 929 C C . PRO A 1 125 ? 15.698 -3.954 -5.249 1.00 98.19 125 PRO A C 1
ATOM 931 O O . PRO A 1 125 ? 16.570 -3.197 -4.850 1.00 98.19 125 PRO A O 1
ATOM 934 N N . GLU A 1 126 ? 15.364 -4.054 -6.535 1.00 98.25 126 GLU A N 1
ATOM 935 C CA . GLU A 1 126 ? 16.018 -3.306 -7.614 1.00 98.25 126 GLU A CA 1
ATOM 936 C C . GLU A 1 126 ? 15.344 -1.960 -7.902 1.00 98.25 126 GLU A C 1
ATOM 938 O O . GLU A 1 126 ? 15.712 -1.270 -8.848 1.00 98.25 126 GLU A O 1
ATOM 943 N N . HIS A 1 127 ? 14.272 -1.619 -7.176 1.00 97.62 127 HIS A N 1
ATOM 944 C CA . HIS A 1 127 ? 13.436 -0.448 -7.468 1.00 97.62 127 HIS A CA 1
ATOM 945 C C . HIS A 1 127 ? 12.932 -0.383 -8.928 1.00 97.62 127 HIS A C 1
ATOM 947 O O . HIS A 1 127 ? 12.596 0.681 -9.441 1.00 97.62 127 HIS A O 1
ATOM 953 N N . ALA A 1 128 ? 12.830 -1.538 -9.591 1.00 98.50 128 ALA A N 1
ATOM 954 C CA . ALA A 1 128 ? 12.446 -1.651 -10.995 1.00 98.50 128 ALA A CA 1
ATOM 955 C C . ALA A 1 128 ? 10.945 -1.440 -11.244 1.00 98.50 128 ALA A C 1
ATOM 957 O O . ALA A 1 128 ? 10.527 -1.354 -12.393 1.00 98.50 128 ALA A O 1
ATOM 958 N N . ILE A 1 129 ? 10.115 -1.399 -10.198 1.00 98.44 129 ILE A N 1
ATOM 959 C CA . ILE A 1 129 ? 8.677 -1.128 -10.307 1.00 98.44 129 ILE A CA 1
ATOM 960 C C . ILE A 1 129 ? 8.409 0.233 -9.675 1.00 98.44 129 ILE A C 1
ATOM 962 O O . ILE A 1 129 ? 8.606 0.398 -8.473 1.00 98.44 129 ILE A O 1
ATOM 966 N N . THR A 1 130 ? 7.920 1.184 -10.464 1.00 97.44 130 THR A N 1
ATOM 967 C CA . THR A 1 130 ? 7.666 2.564 -10.032 1.00 97.44 130 THR A CA 1
ATOM 968 C C . THR A 1 130 ? 6.196 2.933 -10.193 1.00 97.44 130 THR A C 1
ATOM 970 O O . THR A 1 130 ? 5.446 2.279 -10.918 1.00 97.44 130 THR A O 1
ATOM 973 N N . ALA A 1 131 ? 5.765 3.964 -9.473 1.00 97.00 131 ALA A N 1
ATOM 974 C CA . ALA A 1 131 ? 4.472 4.614 -9.633 1.00 97.00 131 ALA A CA 1
ATOM 975 C C . ALA A 1 131 ? 4.606 6.061 -9.136 1.00 97.00 131 ALA A C 1
ATOM 977 O O . ALA A 1 131 ? 5.279 6.295 -8.135 1.00 97.00 131 ALA A O 1
ATOM 978 N N . ASP A 1 132 ? 3.998 7.019 -9.835 1.00 95.81 132 ASP A N 1
ATOM 979 C CA . ASP A 1 132 ? 4.061 8.437 -9.465 1.00 95.81 132 ASP A CA 1
ATOM 980 C C . ASP A 1 132 ? 2.927 8.799 -8.495 1.00 95.81 132 ASP A C 1
ATOM 982 O O . ASP A 1 132 ? 1.754 8.832 -8.870 1.00 95.81 132 ASP A O 1
ATOM 986 N N . PHE A 1 133 ? 3.279 9.069 -7.236 1.00 95.81 133 PHE A N 1
ATOM 987 C CA . PHE A 1 133 ? 2.326 9.434 -6.184 1.00 95.81 133 PHE A CA 1
ATOM 988 C C . PHE A 1 133 ? 2.077 10.940 -6.070 1.00 95.81 133 PHE A C 1
ATOM 990 O O . PHE A 1 133 ? 1.227 11.326 -5.271 1.00 95.81 133 PHE A O 1
ATOM 997 N N . SER A 1 134 ? 2.740 11.791 -6.859 1.00 94.81 134 SER A N 1
ATOM 998 C CA . SER A 1 134 ? 2.689 13.254 -6.708 1.00 94.81 134 SER A CA 1
ATOM 999 C C . SER A 1 134 ? 1.261 13.817 -6.736 1.00 94.81 134 SER A C 1
ATOM 1001 O O . SER A 1 134 ? 0.852 14.559 -5.839 1.00 94.81 134 SER A O 1
ATOM 1003 N N . GLN A 1 135 ? 0.450 13.406 -7.716 1.00 94.50 135 GLN A N 1
ATOM 1004 C CA . GLN A 1 135 ? -0.948 13.834 -7.823 1.00 94.50 135 GLN A CA 1
ATOM 1005 C C . GLN A 1 135 ? -1.802 13.320 -6.654 1.00 94.50 135 GLN A C 1
ATOM 1007 O O . GLN A 1 135 ? -2.649 14.045 -6.125 1.00 94.50 135 GLN A O 1
ATOM 1012 N N . MET A 1 136 ? -1.575 12.073 -6.235 1.00 94.50 136 MET A N 1
ATOM 1013 C CA . MET A 1 136 ? -2.295 11.469 -5.115 1.00 94.50 136 MET A CA 1
ATOM 1014 C C . MET A 1 136 ? -1.961 12.175 -3.803 1.00 94.50 136 MET A C 1
ATOM 1016 O O . MET A 1 136 ? -2.854 12.477 -3.015 1.00 94.50 136 MET A O 1
ATOM 1020 N N . GLU A 1 137 ? -0.687 12.489 -3.589 1.00 95.94 137 GLU A N 1
ATOM 1021 C CA . GLU A 1 137 ? -0.224 13.252 -2.442 1.00 95.94 137 GLU A CA 1
ATOM 1022 C C . GLU A 1 137 ? -0.889 14.629 -2.383 1.00 95.94 137 GLU A C 1
ATOM 1024 O O . GLU A 1 137 ? -1.460 14.982 -1.349 1.00 95.94 137 GLU A O 1
ATOM 1029 N N . ALA A 1 138 ? -0.897 15.378 -3.491 1.00 95.56 138 ALA A N 1
ATOM 1030 C CA . ALA A 1 138 ? -1.563 16.678 -3.558 1.00 95.56 138 ALA A CA 1
ATOM 1031 C C . ALA A 1 138 ? -3.056 16.579 -3.186 1.00 95.56 138 ALA A C 1
ATOM 1033 O O . ALA A 1 138 ? -3.551 17.349 -2.357 1.00 95.56 138 ALA A O 1
ATOM 1034 N N . GLY A 1 139 ? -3.763 15.583 -3.731 1.00 95.19 139 GLY A N 1
ATOM 1035 C CA . GLY A 1 139 ? -5.171 15.336 -3.416 1.00 95.19 139 GLY A CA 1
ATOM 1036 C C . GLY A 1 139 ? -5.403 14.960 -1.948 1.00 95.19 139 GLY A C 1
ATOM 1037 O O . GLY A 1 139 ? -6.328 15.465 -1.310 1.00 95.19 139 GLY A O 1
ATOM 1038 N N . LEU A 1 140 ? -4.549 14.113 -1.371 1.00 94.81 140 LEU A N 1
ATOM 1039 C CA . LEU A 1 140 ? -4.628 13.735 0.042 1.00 94.81 140 LEU A CA 1
ATOM 1040 C C . LEU A 1 140 ? -4.385 14.931 0.965 1.00 94.81 140 LEU A C 1
ATOM 1042 O O . LEU A 1 140 ? -5.099 15.077 1.957 1.00 94.81 140 LEU A O 1
ATOM 1046 N N . ARG A 1 141 ? -3.450 15.823 0.620 1.00 95.38 141 ARG A N 1
ATOM 1047 C CA . ARG A 1 141 ? -3.212 17.073 1.358 1.00 95.38 141 ARG A CA 1
ATOM 1048 C C . ARG A 1 141 ? -4.427 17.998 1.328 1.00 95.38 141 ARG A C 1
ATOM 1050 O O . ARG A 1 141 ? -4.825 18.499 2.380 1.00 95.38 141 ARG A O 1
ATOM 1057 N N . GLN A 1 142 ? -5.088 18.143 0.180 1.00 95.25 142 GLN A N 1
ATOM 1058 C CA . GLN A 1 142 ? -6.336 18.908 0.085 1.00 95.25 142 GLN A CA 1
ATOM 1059 C C . GLN A 1 142 ? -7.456 18.299 0.947 1.00 95.25 142 GLN A C 1
ATOM 1061 O O . GLN A 1 142 ? -8.167 19.017 1.658 1.00 95.25 142 GLN A O 1
ATOM 1066 N N . ARG A 1 143 ? -7.606 16.968 0.931 1.00 91.88 143 ARG A N 1
ATOM 1067 C CA . ARG A 1 143 ? -8.601 16.274 1.764 1.00 91.88 143 ARG A CA 1
ATOM 1068 C C . ARG A 1 143 ? -8.297 16.443 3.250 1.00 91.88 143 ARG A C 1
ATOM 1070 O O . ARG A 1 143 ? -9.211 16.747 4.008 1.00 91.88 143 ARG A O 1
ATOM 1077 N N . ALA A 1 144 ? -7.038 16.315 3.661 1.00 91.81 144 ALA A N 1
ATOM 1078 C CA . ALA A 1 144 ? -6.629 16.524 5.048 1.00 91.81 144 ALA A CA 1
ATOM 1079 C C . ALA A 1 144 ? -6.958 17.945 5.535 1.00 91.81 144 ALA A C 1
ATOM 1081 O O . ALA A 1 144 ? -7.514 18.101 6.619 1.00 91.81 144 ALA A O 1
ATOM 1082 N N . ALA A 1 145 ? -6.715 18.968 4.707 1.00 92.12 145 ALA A N 1
ATOM 1083 C CA . ALA A 1 145 ? -7.098 20.348 5.015 1.00 92.12 145 ALA A CA 1
ATOM 1084 C C . ALA A 1 145 ? -8.621 20.536 5.150 1.00 92.12 145 ALA A C 1
ATOM 1086 O O . ALA A 1 145 ? -9.069 21.363 5.940 1.00 92.12 145 ALA A O 1
ATOM 1087 N N . THR A 1 146 ? -9.410 19.753 4.407 1.00 89.69 146 THR A N 1
ATOM 1088 C CA . THR A 1 146 ? -10.881 19.805 4.430 1.00 89.69 146 THR A CA 1
ATOM 1089 C C . THR A 1 146 ? -11.466 19.109 5.657 1.00 89.69 146 THR A C 1
ATOM 1091 O O . THR A 1 146 ? -12.353 19.650 6.310 1.00 89.69 146 THR A O 1
ATOM 1094 N N . PHE A 1 147 ? -10.998 17.897 5.962 1.00 85.75 147 PHE A N 1
ATOM 1095 C CA . PHE A 1 147 ? -11.584 17.058 7.011 1.00 85.75 147 PHE A CA 1
ATOM 1096 C C . PHE A 1 147 ? -10.969 17.285 8.390 1.00 85.75 147 PHE A C 1
ATOM 1098 O O . PHE A 1 147 ? -11.621 16.982 9.385 1.00 85.75 147 PHE A O 1
ATOM 1105 N N . GLN A 1 148 ? -9.735 17.802 8.451 1.00 85.44 148 GLN A N 1
ATOM 1106 C CA . GLN A 1 148 ? -9.019 18.126 9.690 1.00 85.44 148 GLN A CA 1
ATOM 1107 C C . GLN A 1 148 ? -9.061 16.987 10.725 1.00 85.44 148 GLN A C 1
ATOM 1109 O O . GLN A 1 148 ? -9.231 17.209 11.926 1.00 85.44 148 GLN A O 1
ATOM 1114 N N . GLU A 1 149 ? -8.940 15.745 10.251 1.00 82.56 149 GLU A N 1
ATOM 1115 C CA . GLU A 1 149 ? -8.998 14.573 11.116 1.00 82.56 149 GLU A CA 1
ATOM 1116 C C . GLU A 1 149 ? -7.804 14.555 12.077 1.00 82.56 149 GLU A C 1
ATOM 1118 O O . GLU A 1 149 ? -6.652 14.748 11.684 1.00 82.56 149 GLU A O 1
ATOM 1123 N N . LYS A 1 150 ? -8.081 14.311 13.359 1.00 79.88 150 LYS A N 1
ATOM 1124 C CA . LYS A 1 150 ? -7.042 14.212 14.384 1.00 79.88 150 LYS A CA 1
ATOM 1125 C C . LYS A 1 150 ? -6.402 12.826 14.369 1.00 79.88 150 LYS A C 1
ATOM 1127 O O . LYS A 1 150 ? -7.111 11.823 14.408 1.00 79.88 150 LYS A O 1
ATOM 1132 N N . ALA A 1 151 ? -5.071 12.774 14.426 1.00 76.88 151 ALA A N 1
ATOM 1133 C CA . ALA A 1 151 ? -4.280 11.543 14.542 1.00 76.88 151 ALA A CA 1
ATOM 1134 C C . ALA A 1 151 ? -4.291 10.960 15.976 1.00 76.88 151 ALA A C 1
ATOM 1136 O O . ALA A 1 151 ? -3.245 10.684 16.574 1.00 76.88 151 ALA A O 1
ATOM 1137 N N . GLU A 1 152 ? -5.487 10.815 16.544 1.00 82.69 152 GLU A N 1
ATOM 1138 C CA . GLU A 1 152 ? -5.726 10.296 17.890 1.00 82.69 152 GLU A CA 1
ATOM 1139 C C . GLU A 1 152 ? -6.128 8.819 17.838 1.00 82.69 152 GLU A C 1
ATOM 1141 O O . GLU A 1 152 ? -6.893 8.388 16.973 1.00 82.69 152 GLU A O 1
ATOM 1146 N N . LEU A 1 153 ? -5.641 8.052 18.812 1.00 83.88 153 LEU A N 1
ATOM 1147 C CA . LEU A 1 153 ? -6.108 6.696 19.068 1.00 83.88 153 LEU A CA 1
ATOM 1148 C C . LEU A 1 153 ? -7.566 6.718 19.534 1.00 83.88 153 LEU A C 1
ATOM 1150 O O . LEU A 1 153 ? -7.910 7.431 20.477 1.00 83.88 153 LEU A O 1
ATOM 1154 N N . LYS A 1 154 ? -8.418 5.894 18.918 1.00 84.69 154 LYS A N 1
ATOM 1155 C CA . LYS A 1 154 ? -9.816 5.719 19.347 1.00 84.69 154 LYS A CA 1
ATOM 1156 C C . LYS A 1 154 ? -10.115 4.245 19.566 1.00 84.69 154 LYS A C 1
ATOM 1158 O O . LYS A 1 154 ? -9.902 3.433 18.668 1.00 84.69 154 LYS A O 1
ATOM 1163 N N . PHE A 1 155 ? -10.644 3.899 20.738 1.00 84.44 155 PHE A N 1
ATOM 1164 C CA . PHE A 1 155 ? -11.053 2.536 21.077 1.00 84.44 155 PHE A CA 1
ATOM 1165 C C . PHE A 1 155 ? -12.569 2.458 21.245 1.00 84.44 155 PHE A C 1
ATOM 1167 O O . PHE A 1 155 ? -13.163 3.236 21.982 1.00 84.44 155 PHE A O 1
ATOM 1174 N N . PHE A 1 156 ? -13.175 1.477 20.585 1.00 80.00 156 PHE A N 1
ATOM 1175 C CA . PHE A 1 156 ? -14.602 1.177 20.631 1.00 80.00 156 PHE A CA 1
ATOM 1176 C C . PHE A 1 156 ? -14.744 -0.214 21.265 1.00 80.00 156 PHE A C 1
ATOM 1178 O O . PHE A 1 156 ? -14.388 -1.213 20.626 1.00 80.00 156 PHE A O 1
ATOM 1185 N N . ILE A 1 157 ? -15.176 -0.289 22.526 1.00 70.88 157 ILE A N 1
ATOM 1186 C CA . ILE A 1 157 ? -15.216 -1.521 23.342 1.00 70.88 157 ILE A CA 1
ATOM 1187 C C . ILE A 1 157 ? -16.581 -1.758 23.950 1.00 70.88 157 ILE A C 1
ATOM 1189 O O . ILE A 1 157 ? -17.224 -0.778 24.363 1.00 70.88 157 ILE A O 1
#

Radius of gyration: 19.33 Å; Cα contacts (8 Å, |Δi|>4): 156; chains: 1; bounding box: 41×36×47 Å

Foldseek 3Di:
DKDFQAFDLLCPVPPDTGSVCPPDPVSVVVVVVQVVVVVVCVVPDDDDDDCVVVCPDDPVVVVVVVPDDLVNVVVVFWDKDFAPVQDPQPCPLQVPDPQSQWDPPPHTDGHPSDSPSCVSCVPVPSNRIDTDSPVVVVVVVVVCVVPVDDNDMDDDD

Sequence (157 aa):
AAALPAVHSLLWQAEHPFGEGRPDSNDLAQFQTFITKAATKMKSGHAALDLKALDYQPQHLAQTMQKLTLDAVRGMLPQKAVDASHCTQCGVCASTCPAAAITLSPFPVFGSSCFLCYQCVRICPEHAITADFSQMEAGLRQRAATFQEKAELKFFI

Nearest PDB structures (foldseek):
  5c4i-assembly1_E  TM=6.919E-01  e=6.527E-04  Moorella thermoacetica ATCC 39073
  5c4i-assembly1_B  TM=5.766E-01  e=3.454E-04  Moorella thermoacetica ATCC 39073
  5exe-assembly1_E  TM=5.753E-01  e=9.563E-04  Moorella thermoacetica ATCC 39073
  5exe-assembly1_B  TM=5.844E-01  e=1.086E-03  Moorella thermoacetica ATCC 39073
  5exd-assembly2_K  TM=4.502E-01  e=7.901E-04  Moorella thermoacetica ATCC 39073